Protein AF-A0A2P2M3D7-F1 (afdb_monomer)

Sequence (98 aa):
MLLRFLSLVSETIPCHRDYKASLPSKNLYLKKRLLSALSELEELKPVVQHKINELNRKHTHQIDRFGYDHPNGSLEWPPVRKKSSVSYDVAKAVRSAA

Solvent-accessible surface area (backbone atoms only — not comparable to full-atom values): 6404 Å² total; per-residue (Å²): 112,58,71,61,50,47,50,39,62,73,55,56,46,68,71,35,72,65,54,74,75,45,63,67,67,62,56,49,50,51,52,53,51,48,52,54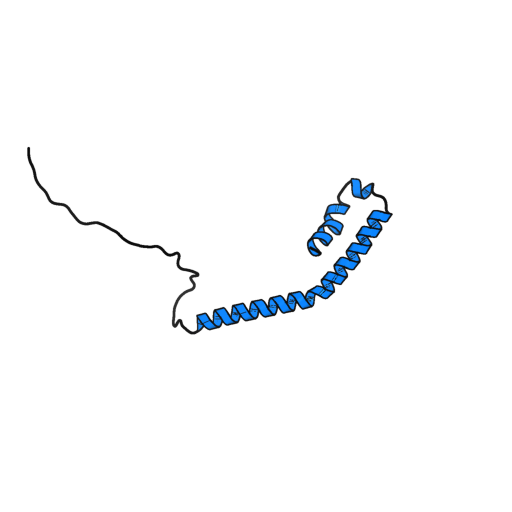,49,49,52,55,48,63,68,42,46,62,59,52,51,51,51,50,52,55,50,51,52,56,50,51,56,49,50,52,68,66,57,76,82,57,90,80,82,80,96,71,88,73,85,77,86,74,86,82,83,83,89,87,83,84,82,91,88,88,85,88,89,135

Organism: Rhizophora mucronata (NCBI:txid61149)

Secondary structure (DSSP, 8-state):
-HHHHHHIIIIIGGGSHHHHHS-HHHHHHHHHHHHHHHHHHHHHHHHHHHHHHHHHHHHHHHHHHHHSS--S--------------------------

Radius of gyration: 32.0 Å; Cα contacts (8 Å, |Δi|>4): 15; chains: 1; bounding box: 62×81×54 Å

Foldseek 3Di:
DLVVLLCCLPPVLVVDPVSVVDDVVVNVVSVVVNVVSVVVVVVCVVVVVVVVVVVVVVVVVVCVVVVPPDDDDDDDPDDDPDDDDDDDDDDDDDDDDD

pLDDT: mean 74.75, std 22.34, range [36.5, 96.62]

Mean predicted aligned error: 16.51 Å

Structure (mmCIF, N/CA/C/O backbone):
data_AF-A0A2P2M3D7-F1
#
_entry.id   AF-A0A2P2M3D7-F1
#
loop_
_atom_site.group_PDB
_atom_site.id
_atom_site.type_symbol
_atom_site.label_atom_id
_atom_site.label_alt_id
_atom_site.label_comp_id
_atom_site.label_asym_id
_atom_site.label_entity_id
_atom_site.label_seq_id
_atom_site.pdbx_PDB_ins_code
_atom_site.Cartn_x
_atom_site.Cartn_y
_atom_site.Cartn_z
_atom_site.occupancy
_atom_site.B_iso_or_equiv
_atom_site.auth_seq_id
_atom_site.auth_comp_id
_atom_site.auth_asym_id
_atom_site.auth_atom_id
_atom_site.pdbx_PDB_model_num
ATOM 1 N N . MET A 1 1 ? -1.947 5.915 -8.918 1.00 89.56 1 MET A N 1
ATOM 2 C CA . MET A 1 1 ? -2.721 6.427 -7.759 1.00 89.56 1 MET A CA 1
ATOM 3 C C . MET A 1 1 ? -2.696 5.493 -6.540 1.00 89.56 1 MET A C 1
ATOM 5 O O . MET A 1 1 ? -2.814 6.008 -5.437 1.00 89.56 1 MET A O 1
ATOM 9 N N . LEU A 1 2 ? -2.491 4.173 -6.693 1.00 94.19 2 LEU A N 1
ATOM 10 C CA . LEU A 1 2 ? -2.493 3.198 -5.582 1.00 94.19 2 LEU A CA 1
ATOM 11 C C . LEU A 1 2 ? -1.448 3.474 -4.487 1.00 94.19 2 LEU A C 1
ATOM 13 O O . LEU A 1 2 ? -1.795 3.505 -3.314 1.00 94.19 2 LEU A O 1
ATOM 17 N N . LEU A 1 3 ? -0.197 3.774 -4.857 1.00 94.12 3 LEU A N 1
ATOM 18 C CA . LEU A 1 3 ? 0.863 4.099 -3.886 1.00 94.12 3 LEU A CA 1
ATOM 19 C C . LEU A 1 3 ? 0.525 5.325 -3.023 1.00 94.12 3 LEU A C 1
ATOM 21 O O . LEU A 1 3 ? 0.725 5.320 -1.813 1.00 94.12 3 LEU A O 1
ATOM 25 N N . ARG A 1 4 ? -0.054 6.361 -3.642 1.00 95.56 4 ARG A N 1
ATOM 26 C CA . ARG A 1 4 ? -0.515 7.559 -2.927 1.00 95.56 4 ARG A CA 1
ATOM 27 C C . ARG A 1 4 ? -1.651 7.228 -1.959 1.00 95.56 4 ARG A C 1
ATOM 29 O O . ARG A 1 4 ? -1.688 7.767 -0.861 1.00 95.56 4 ARG A O 1
ATOM 36 N N . PHE A 1 5 ? -2.571 6.357 -2.369 1.00 95.12 5 PHE A N 1
ATOM 37 C CA . PHE A 1 5 ? -3.660 5.892 -1.513 1.00 95.12 5 PHE A CA 1
ATOM 38 C C . PHE A 1 5 ? -3.145 5.093 -0.308 1.00 95.12 5 PHE A C 1
ATOM 40 O O . PHE A 1 5 ? -3.596 5.343 0.805 1.00 95.12 5 PHE A O 1
ATOM 47 N N . LEU A 1 6 ? -2.179 4.192 -0.514 1.00 94.38 6 LEU A N 1
ATOM 48 C CA . LEU A 1 6 ? -1.534 3.423 0.553 1.00 94.38 6 LEU A CA 1
ATOM 49 C C . LEU A 1 6 ? -0.941 4.334 1.620 1.00 94.38 6 LEU A C 1
ATOM 51 O O . LEU A 1 6 ? -1.386 4.271 2.760 1.00 94.38 6 LEU A O 1
ATOM 55 N N . SER A 1 7 ? -0.037 5.233 1.223 1.00 95.12 7 SER A N 1
ATOM 56 C CA . SER A 1 7 ? 0.602 6.172 2.153 1.00 95.12 7 SER A CA 1
ATOM 57 C C . SER A 1 7 ? -0.431 7.003 2.923 1.00 95.12 7 SER A C 1
ATOM 59 O O . SER A 1 7 ? -0.362 7.142 4.145 1.00 95.12 7 SER A O 1
ATOM 61 N N . LEU A 1 8 ? -1.482 7.464 2.235 1.00 94.38 8 LEU A N 1
ATOM 62 C CA . LEU A 1 8 ? -2.557 8.214 2.872 1.00 94.38 8 LEU A CA 1
ATOM 63 C C . LEU A 1 8 ? -3.285 7.389 3.948 1.00 94.38 8 LEU A C 1
ATOM 65 O O . LEU A 1 8 ? -3.543 7.901 5.031 1.00 94.38 8 LEU A O 1
ATOM 69 N N . VAL A 1 9 ? -3.635 6.132 3.671 1.00 93.44 9 VAL A N 1
ATOM 70 C CA . VAL A 1 9 ? -4.431 5.289 4.582 1.00 93.44 9 VAL A CA 1
ATOM 71 C C . VAL A 1 9 ? -3.598 4.683 5.711 1.00 93.44 9 VAL A C 1
ATOM 73 O O . VAL A 1 9 ? -4.132 4.500 6.804 1.00 93.44 9 VAL A O 1
ATOM 76 N N . SER A 1 10 ? -2.322 4.369 5.484 1.00 91.56 10 SER A N 1
ATOM 77 C CA . SER A 1 10 ? -1.455 3.768 6.505 1.00 91.56 10 SER A CA 1
ATOM 78 C C . SER A 1 10 ? -0.759 4.795 7.391 1.00 91.56 10 SER A C 1
ATOM 80 O O . SER A 1 10 ? -0.561 4.526 8.572 1.00 91.56 10 SER A O 1
ATOM 82 N N . GLU A 1 11 ? -0.399 5.959 6.850 1.00 91.38 11 GLU A N 1
ATOM 83 C CA . GLU A 1 11 ? 0.423 6.946 7.558 1.00 91.38 11 GLU A CA 1
ATOM 84 C C . GLU A 1 11 ? -0.387 8.199 7.892 1.00 91.38 11 GLU A C 1
ATOM 86 O O . GLU A 1 11 ? -0.529 8.564 9.057 1.00 91.38 11 GLU A O 1
ATOM 91 N N . THR A 1 12 ? -0.970 8.853 6.884 1.00 94.38 12 THR A N 1
ATOM 92 C CA . THR A 1 12 ? -1.546 10.196 7.063 1.00 94.38 12 THR A CA 1
ATOM 93 C C . THR A 1 12 ? -2.882 10.184 7.811 1.00 94.38 12 THR A C 1
ATOM 95 O O . THR A 1 12 ? -3.057 10.907 8.790 1.00 94.38 12 THR A O 1
ATOM 98 N N . ILE A 1 13 ? -3.840 9.366 7.368 1.00 91.88 13 ILE A N 1
ATOM 99 C CA . ILE A 1 13 ? -5.200 9.302 7.921 1.00 91.88 13 ILE A CA 1
ATOM 100 C C . ILE A 1 13 ? -5.191 8.837 9.389 1.00 91.88 13 ILE A C 1
ATOM 102 O O . ILE A 1 13 ? -5.857 9.484 10.201 1.00 91.88 13 ILE A O 1
ATOM 106 N N . PRO A 1 14 ? -4.429 7.795 9.786 1.00 91.06 14 PRO A N 1
ATOM 107 C CA . PRO A 1 14 ? -4.407 7.335 11.175 1.00 91.06 14 PRO A CA 1
ATOM 108 C C . PRO A 1 14 ? -3.873 8.356 12.184 1.00 91.06 14 PRO A C 1
ATOM 110 O O . PRO A 1 14 ? -4.229 8.293 13.364 1.00 91.06 14 PRO A O 1
ATOM 113 N N . CYS A 1 15 ? -3.057 9.314 11.735 1.00 91.75 15 CYS A N 1
ATOM 114 C CA . CYS A 1 15 ? -2.533 10.387 12.579 1.00 91.75 15 CYS A CA 1
ATOM 115 C C . CYS A 1 15 ? -3.576 11.476 12.896 1.00 91.75 15 CYS A C 1
ATOM 117 O O . CYS A 1 15 ? -3.355 12.290 13.793 1.00 91.75 15 CYS A O 1
ATOM 119 N N . HIS A 1 16 ? -4.720 11.499 12.204 1.00 94.06 16 HIS A N 1
ATOM 120 C CA . HIS A 1 16 ? -5.729 12.542 12.372 1.00 94.06 16 HIS A CA 1
ATOM 121 C C . HIS A 1 16 ? -6.622 12.315 13.604 1.00 94.06 16 HIS A C 1
ATOM 123 O O . HIS A 1 16 ? -7.041 11.192 13.898 1.00 94.06 16 HIS A O 1
ATOM 129 N N . ARG A 1 17 ? -6.992 13.395 14.307 1.00 92.25 17 ARG A N 1
ATOM 130 C CA . ARG A 1 17 ? -7.884 13.324 15.481 1.00 92.25 17 ARG A CA 1
ATOM 131 C C . ARG A 1 17 ? -9.256 12.753 15.118 1.00 92.25 17 ARG A C 1
ATOM 133 O O . ARG A 1 17 ? -9.749 11.860 15.805 1.00 92.25 17 ARG A O 1
ATOM 140 N N . ASP A 1 18 ? -9.823 13.204 14.004 1.00 89.00 18 ASP A N 1
ATOM 141 C CA . ASP A 1 18 ? -11.152 12.765 13.558 1.00 89.00 18 ASP A CA 1
ATOM 142 C C . ASP A 1 18 ? -11.176 11.296 13.142 1.00 89.00 18 ASP A C 1
ATOM 144 O O . ASP A 1 18 ? -12.211 10.646 13.230 1.00 89.00 18 ASP A O 1
ATOM 148 N N . TYR A 1 19 ? -10.034 10.737 12.738 1.00 89.00 19 TYR A N 1
ATOM 149 C CA . TYR A 1 19 ? -9.946 9.313 12.440 1.00 89.00 19 TYR A CA 1
ATOM 150 C C . TYR A 1 19 ? -10.104 8.459 13.706 1.00 89.00 19 TYR A C 1
ATOM 152 O O . TYR A 1 19 ? -10.774 7.427 13.676 1.00 89.00 19 TYR A O 1
ATOM 160 N N . LYS A 1 20 ? -9.553 8.914 14.840 1.00 85.25 20 LYS A N 1
ATOM 161 C CA . LYS A 1 20 ? -9.731 8.249 16.142 1.00 85.25 20 LYS A CA 1
ATOM 162 C C . LYS A 1 20 ? -11.168 8.357 16.656 1.00 85.25 20 LYS A C 1
ATOM 164 O O . LYS A 1 20 ? -11.641 7.436 17.309 1.00 85.25 20 LYS A O 1
ATOM 169 N N . ALA A 1 21 ? -11.851 9.458 16.344 1.00 89.62 21 ALA A N 1
ATOM 170 C CA . ALA A 1 21 ? -13.262 9.668 16.675 1.00 89.62 21 ALA A CA 1
ATOM 171 C C . ALA A 1 21 ? -14.236 9.053 15.643 1.00 89.62 21 ALA A C 1
ATOM 173 O O . ALA A 1 21 ? -15.447 9.061 15.856 1.00 89.62 21 ALA A O 1
ATOM 174 N N . SER A 1 22 ? -13.729 8.533 14.521 1.00 87.88 22 SER A N 1
ATOM 175 C CA . SER A 1 22 ? -14.531 7.975 13.429 1.00 87.88 22 SER A CA 1
ATOM 176 C C . SER A 1 22 ? -15.147 6.623 13.792 1.00 87.88 22 SER A C 1
ATOM 178 O O . SER A 1 22 ? -14.603 5.838 14.569 1.00 87.88 22 SER A O 1
ATOM 180 N N . LEU A 1 23 ? -16.275 6.315 13.147 1.00 88.50 23 LEU A N 1
ATOM 181 C CA . LEU A 1 23 ? -16.976 5.048 13.304 1.00 88.50 23 LEU A CA 1
ATOM 182 C C . LEU A 1 23 ? -16.081 3.864 12.867 1.00 88.50 23 LEU A C 1
ATOM 184 O O . LEU A 1 23 ? -15.573 3.870 11.737 1.00 88.50 23 LEU A O 1
ATOM 188 N N . PRO A 1 24 ? -15.946 2.797 13.681 1.00 88.12 24 PRO A N 1
ATOM 189 C CA . PRO A 1 24 ? -15.096 1.647 13.362 1.00 88.12 24 PRO A CA 1
ATOM 190 C C . PRO A 1 24 ? -15.398 0.980 12.013 1.00 88.12 24 PRO A C 1
ATOM 192 O O . PRO A 1 24 ? -14.486 0.468 11.365 1.00 88.12 24 PRO A O 1
ATOM 195 N N . SER A 1 25 ? -16.648 1.022 11.540 1.00 88.38 25 SER A N 1
ATOM 196 C CA . SER A 1 25 ? -17.039 0.460 10.240 1.00 88.38 25 SER A CA 1
ATOM 197 C C . SER A 1 25 ? -16.385 1.175 9.051 1.00 88.38 25 SER A C 1
ATOM 199 O O . SER A 1 25 ? -15.955 0.513 8.106 1.00 88.38 25 SER A O 1
ATOM 201 N N . LYS A 1 26 ? -16.225 2.506 9.109 1.00 87.62 26 LYS A N 1
ATOM 202 C CA . LYS A 1 26 ? -15.498 3.278 8.086 1.00 87.62 26 LYS A CA 1
ATOM 203 C C . LYS A 1 26 ? -14.017 2.908 8.074 1.00 87.62 26 LYS A C 1
ATOM 205 O O . LYS A 1 26 ? -13.431 2.736 7.007 1.00 87.62 26 LYS A O 1
ATOM 210 N N . ASN A 1 27 ? -13.433 2.709 9.252 1.00 87.62 27 ASN A N 1
ATOM 211 C CA . ASN A 1 27 ? -12.031 2.318 9.384 1.00 87.62 27 ASN A CA 1
ATOM 212 C C . ASN A 1 27 ? -11.804 0.892 8.852 1.00 87.62 27 ASN A C 1
ATOM 214 O O . ASN A 1 27 ? -10.832 0.639 8.141 1.00 87.62 27 ASN A O 1
ATOM 218 N N . LEU A 1 28 ? -12.729 -0.035 9.121 1.00 91.94 28 LEU A N 1
ATOM 219 C CA . LEU A 1 28 ? -12.706 -1.385 8.549 1.00 91.94 28 LEU A CA 1
ATOM 220 C C . LEU A 1 28 ? -12.844 -1.374 7.024 1.00 91.94 28 LEU A C 1
ATOM 222 O O . LEU A 1 28 ? -12.135 -2.114 6.344 1.00 91.94 28 LEU A O 1
ATOM 226 N N . TYR A 1 29 ? -13.713 -0.524 6.477 1.00 92.50 29 TYR A N 1
ATOM 227 C CA . TYR A 1 29 ? -13.845 -0.353 5.031 1.00 92.50 29 TYR A CA 1
ATOM 228 C C . TYR A 1 29 ? -12.535 0.125 4.387 1.00 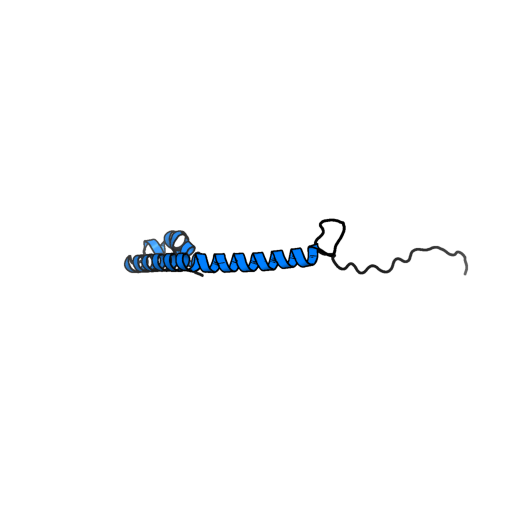92.50 29 TYR A C 1
ATOM 230 O O . TYR A 1 29 ? -12.090 -0.457 3.396 1.00 92.50 29 TYR A O 1
ATOM 238 N N . LEU A 1 30 ? -11.874 1.126 4.979 1.00 91.12 30 LEU A N 1
ATOM 239 C CA . LEU A 1 30 ? -10.576 1.611 4.498 1.00 91.12 30 LEU A CA 1
ATOM 240 C C . LEU A 1 30 ? -9.509 0.512 4.534 1.00 91.12 30 LEU A C 1
ATOM 242 O O . LEU A 1 30 ? -8.784 0.347 3.557 1.00 91.12 30 LEU A O 1
ATOM 246 N N . LYS A 1 31 ? -9.460 -0.290 5.604 1.00 91.69 31 LYS A N 1
ATOM 247 C CA . LYS A 1 31 ? -8.544 -1.438 5.704 1.00 91.69 31 LYS A CA 1
ATOM 248 C C . LYS A 1 31 ? -8.808 -2.500 4.635 1.00 91.69 31 LYS A C 1
ATOM 250 O O . LYS A 1 31 ? -7.861 -3.006 4.045 1.00 91.69 31 LYS A O 1
ATOM 255 N N . LYS A 1 32 ? -10.072 -2.817 4.335 1.00 95.31 32 LYS A N 1
ATOM 256 C CA . LYS A 1 32 ? -10.411 -3.753 3.246 1.00 95.31 32 LYS A CA 1
ATOM 257 C C . LYS A 1 32 ? -9.940 -3.230 1.891 1.00 95.31 32 LYS A C 1
ATOM 259 O O . LYS A 1 32 ? -9.312 -3.967 1.141 1.00 95.31 32 LYS A O 1
ATOM 264 N N . ARG A 1 33 ? -10.175 -1.945 1.605 1.00 94.94 33 ARG A N 1
ATOM 265 C CA . ARG A 1 33 ? -9.675 -1.314 0.375 1.00 94.94 33 ARG A CA 1
ATOM 266 C C . ARG A 1 33 ? -8.153 -1.255 0.310 1.00 94.94 33 ARG A C 1
ATOM 268 O O . ARG A 1 33 ? -7.608 -1.352 -0.782 1.00 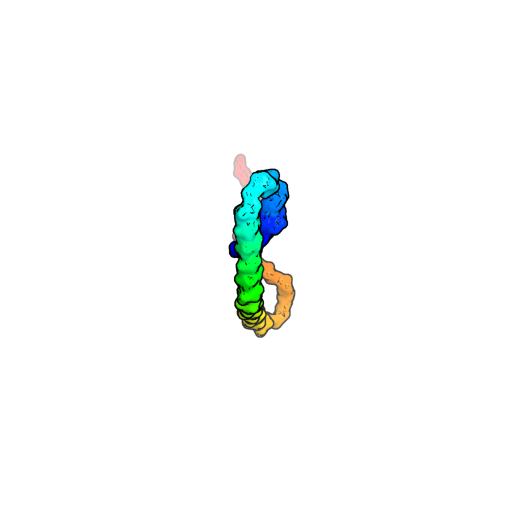94.94 33 ARG A O 1
ATOM 275 N N . LEU A 1 34 ? -7.479 -1.104 1.449 1.00 94.75 34 LEU A N 1
ATOM 276 C CA . LEU A 1 34 ? -6.021 -1.153 1.530 1.00 94.75 34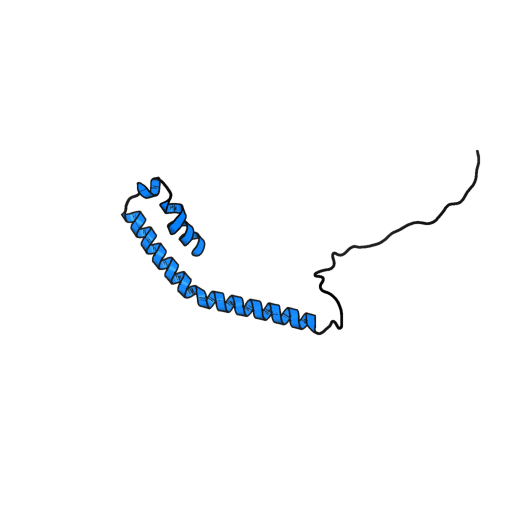 LEU A CA 1
ATOM 277 C C . LEU A 1 34 ? -5.484 -2.504 1.054 1.00 94.75 34 LEU A C 1
ATOM 279 O O . LEU A 1 34 ? -4.554 -2.533 0.257 1.00 94.75 34 LEU A O 1
ATOM 283 N N . LEU A 1 35 ? -6.101 -3.603 1.498 1.00 96.06 35 LEU A N 1
ATOM 284 C CA . LEU A 1 35 ? -5.729 -4.950 1.065 1.00 96.06 35 LEU A CA 1
ATOM 285 C C . LEU A 1 35 ? -5.941 -5.139 -0.440 1.00 96.06 35 LEU A C 1
ATOM 287 O O . LEU A 1 35 ? -5.028 -5.591 -1.118 1.00 96.06 35 LEU A O 1
ATOM 291 N N . SER A 1 36 ? -7.090 -4.718 -0.981 1.00 96.00 36 SER A N 1
ATOM 292 C CA . SER A 1 36 ? -7.325 -4.771 -2.432 1.00 96.00 36 SER A CA 1
ATOM 293 C C . SER A 1 36 ? -6.285 -3.967 -3.218 1.00 96.00 36 SER A C 1
ATOM 295 O O . SER A 1 36 ? -5.744 -4.461 -4.199 1.00 96.00 36 SER A O 1
ATOM 297 N N . ALA A 1 37 ? -5.943 -2.761 -2.752 1.00 95.81 37 ALA A N 1
ATOM 298 C CA . ALA A 1 37 ? -4.932 -1.927 -3.397 1.00 95.81 37 ALA A CA 1
ATOM 299 C C . ALA A 1 37 ? -3.525 -2.553 -3.367 1.00 95.81 37 ALA A C 1
ATOM 301 O O . ALA A 1 37 ? -2.745 -2.325 -4.291 1.00 95.81 37 ALA A O 1
ATOM 302 N N . LEU A 1 38 ? -3.191 -3.321 -2.321 1.00 96.06 38 LEU A N 1
ATOM 303 C CA . LEU A 1 38 ? -1.942 -4.086 -2.256 1.00 96.06 38 LEU A CA 1
ATOM 304 C C . LEU A 1 38 ? -1.928 -5.214 -3.288 1.00 96.06 38 LEU A C 1
ATOM 306 O O . LEU A 1 38 ? -0.952 -5.329 -4.022 1.00 96.06 38 LEU A O 1
ATOM 310 N N . SER A 1 39 ? -3.018 -5.977 -3.400 1.00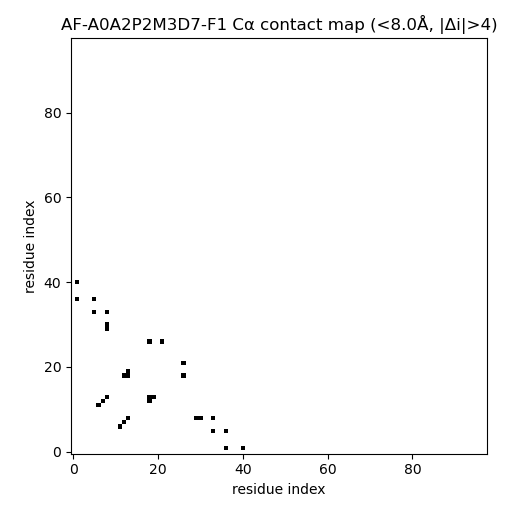 96.44 39 SER A N 1
ATOM 311 C CA . SER A 1 39 ? -3.144 -7.028 -4.416 1.00 96.44 39 SER A CA 1
ATOM 312 C C . SER A 1 39 ? -3.023 -6.466 -5.836 1.00 96.44 39 SER A C 1
ATOM 314 O O . SER A 1 39 ? -2.228 -6.968 -6.626 1.00 96.44 39 SER A O 1
ATOM 316 N N . GLU A 1 40 ? -3.705 -5.355 -6.138 1.00 96.31 40 GLU A N 1
ATOM 317 C CA . GLU A 1 40 ? -3.574 -4.669 -7.435 1.00 96.31 40 GLU A CA 1
ATOM 318 C C . GLU A 1 40 ? -2.119 -4.252 -7.726 1.00 96.31 40 GLU A C 1
ATOM 320 O O . GLU A 1 40 ? -1.654 -4.301 -8.864 1.00 96.31 40 GLU A O 1
ATOM 325 N N . LEU A 1 41 ? -1.366 -3.835 -6.705 1.00 96.06 41 LEU A N 1
ATOM 326 C CA . LEU A 1 41 ? 0.042 -3.461 -6.854 1.00 96.06 41 LEU A CA 1
ATOM 327 C C . LEU A 1 41 ? 0.954 -4.657 -7.122 1.00 96.06 41 LEU A C 1
ATOM 329 O O . LEU A 1 41 ? 1.886 -4.539 -7.922 1.00 96.06 41 LEU A O 1
ATOM 333 N N . GLU A 1 42 ? 0.700 -5.785 -6.468 1.00 95.69 42 GLU A N 1
ATOM 334 C CA . GLU A 1 42 ? 1.428 -7.031 -6.710 1.00 95.69 42 GLU A CA 1
ATOM 335 C C . GLU A 1 42 ? 1.226 -7.511 -8.149 1.00 95.69 42 GLU A C 1
ATOM 337 O O . GLU A 1 42 ? 2.204 -7.834 -8.828 1.00 95.69 42 GLU A O 1
ATOM 342 N N . GLU A 1 43 ? -0.007 -7.449 -8.651 1.00 95.94 43 GLU A N 1
ATOM 343 C CA . GLU A 1 43 ? -0.345 -7.784 -10.039 1.00 95.94 43 GLU A CA 1
ATOM 344 C C . GLU A 1 43 ? 0.306 -6.830 -11.052 1.00 95.94 43 GLU A C 1
ATOM 346 O O . GLU A 1 43 ? 0.768 -7.252 -12.116 1.00 95.94 43 GLU A O 1
ATOM 351 N N . LEU A 1 44 ? 0.398 -5.536 -10.730 1.00 95.94 44 LEU A N 1
ATOM 352 C CA . LEU A 1 44 ? 1.002 -4.535 -11.616 1.00 95.94 44 LEU A CA 1
ATOM 353 C C . LEU A 1 44 ? 2.532 -4.598 -11.664 1.00 95.94 44 LEU A C 1
ATOM 355 O O . LEU A 1 44 ? 3.129 -4.172 -12.658 1.00 95.94 44 LEU A O 1
ATOM 359 N N . LYS A 1 45 ? 3.189 -5.123 -10.626 1.00 94.62 45 LYS A N 1
ATOM 360 C CA . LYS A 1 45 ? 4.655 -5.185 -10.521 1.00 94.62 45 LYS A CA 1
ATOM 361 C C . LYS A 1 45 ? 5.345 -5.784 -11.761 1.00 94.62 45 LYS A C 1
ATOM 363 O O . LYS A 1 45 ? 6.231 -5.110 -12.297 1.00 94.62 45 LYS A O 1
ATOM 368 N N . PRO A 1 46 ? 4.977 -6.979 -12.272 1.00 96.62 46 PRO A N 1
ATOM 369 C CA . PRO A 1 46 ? 5.612 -7.538 -13.469 1.00 96.62 46 PRO A CA 1
ATOM 370 C C . PRO A 1 46 ? 5.383 -6.681 -14.719 1.00 96.62 46 PRO A C 1
ATOM 372 O O . PRO A 1 46 ? 6.299 -6.506 -15.522 1.00 96.62 46 PRO A O 1
ATOM 375 N N . VAL A 1 47 ? 4.192 -6.096 -14.871 1.00 95.88 47 VAL A N 1
ATOM 376 C CA . VAL A 1 47 ? 3.848 -5.247 -16.023 1.00 95.88 47 VAL A CA 1
ATOM 377 C C . VAL A 1 47 ? 4.712 -3.986 -16.041 1.00 95.88 47 VAL A C 1
ATOM 379 O O . VAL A 1 47 ? 5.259 -3.608 -17.081 1.00 95.88 47 VAL A O 1
ATOM 382 N N . VAL A 1 48 ? 4.880 -3.352 -14.879 1.00 94.19 48 VAL A N 1
ATOM 383 C CA . VAL A 1 48 ? 5.745 -2.179 -14.715 1.00 94.19 48 VAL A CA 1
ATOM 384 C C . VAL A 1 48 ? 7.202 -2.548 -14.982 1.00 94.19 48 VAL A C 1
ATOM 386 O O . VAL A 1 48 ? 7.867 -1.850 -15.747 1.00 94.19 48 VAL A O 1
ATOM 389 N N . GLN A 1 49 ? 7.683 -3.666 -14.433 1.00 95.94 49 GLN A N 1
ATOM 390 C CA . GLN A 1 49 ? 9.052 -4.132 -14.660 1.00 95.94 49 GLN A CA 1
ATOM 391 C C . GLN A 1 49 ? 9.329 -4.381 -16.147 1.00 95.94 49 GLN A C 1
ATOM 393 O O . GLN A 1 49 ? 10.345 -3.932 -16.674 1.00 95.94 49 GLN A O 1
ATOM 398 N N . HIS A 1 50 ? 8.407 -5.040 -16.849 1.00 96.19 50 HIS A N 1
ATOM 399 C CA . HIS A 1 50 ? 8.521 -5.268 -18.287 1.00 96.19 50 HIS A CA 1
ATOM 400 C C . HIS A 1 50 ? 8.590 -3.944 -19.061 1.00 96.19 50 HIS A C 1
ATOM 402 O O . HIS A 1 50 ? 9.435 -3.775 -19.939 1.00 96.19 50 HIS A O 1
ATOM 408 N N . LYS A 1 51 ? 7.746 -2.965 -18.713 1.00 95.25 51 LYS A N 1
ATOM 409 C CA . LYS A 1 51 ? 7.754 -1.644 -19.358 1.00 95.25 51 LYS A CA 1
ATOM 410 C C . LYS A 1 51 ? 9.068 -0.894 -19.126 1.00 95.25 51 LYS A C 1
ATOM 412 O O . LYS A 1 51 ? 9.566 -0.263 -20.055 1.00 95.25 51 LYS A O 1
ATOM 417 N N . ILE A 1 52 ? 9.629 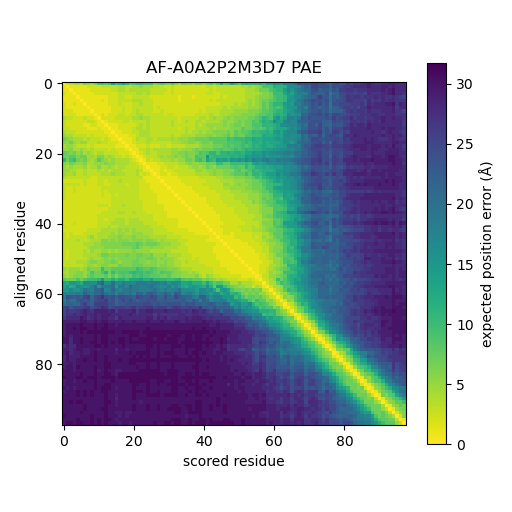-0.978 -17.919 1.00 95.06 52 ILE A N 1
ATOM 418 C CA . ILE A 1 52 ? 10.940 -0.404 -17.584 1.00 95.06 52 ILE A CA 1
ATOM 419 C C . ILE A 1 52 ? 12.034 -1.059 -18.429 1.00 95.06 52 ILE A C 1
ATOM 421 O O . ILE A 1 52 ? 12.825 -0.350 -19.047 1.00 95.06 52 ILE A O 1
ATOM 425 N N . ASN A 1 53 ? 12.050 -2.391 -18.513 1.00 94.50 53 ASN A N 1
ATOM 426 C CA . ASN A 1 53 ? 13.034 -3.123 -19.312 1.00 94.50 53 ASN A CA 1
ATOM 427 C C . ASN A 1 53 ? 12.968 -2.721 -20.795 1.00 94.50 53 ASN A C 1
ATOM 429 O O . ASN A 1 53 ? 13.996 -2.437 -21.406 1.00 94.50 53 ASN A O 1
ATOM 433 N N . GLU A 1 54 ? 11.762 -2.621 -21.356 1.00 93.81 54 GLU A N 1
ATOM 434 C CA . GLU A 1 54 ? 11.542 -2.171 -22.734 1.00 93.81 54 GLU A CA 1
ATOM 435 C C . GLU A 1 54 ? 12.021 -0.735 -22.973 1.00 93.81 54 GLU A C 1
ATOM 437 O O . GLU A 1 54 ? 12.638 -0.440 -23.999 1.00 93.81 54 GLU A O 1
ATOM 442 N N . LEU A 1 55 ? 11.764 0.176 -22.030 1.00 91.75 55 LEU A N 1
ATOM 443 C CA . LEU A 1 55 ? 12.267 1.544 -22.118 1.00 91.75 55 LEU A CA 1
ATOM 444 C C . LEU A 1 55 ? 13.792 1.570 -22.051 1.00 91.75 55 LEU A C 1
ATOM 446 O O . LEU A 1 55 ? 14.408 2.176 -22.922 1.00 91.75 55 LEU A O 1
ATOM 450 N N . ASN A 1 56 ? 14.409 0.891 -21.086 1.00 89.62 56 ASN A N 1
ATOM 451 C CA . ASN A 1 56 ? 15.866 0.842 -20.956 1.00 89.62 56 ASN A CA 1
ATOM 452 C C . ASN A 1 56 ? 16.522 0.296 -22.224 1.00 89.62 56 ASN A C 1
ATOM 454 O O . ASN A 1 56 ? 17.444 0.910 -22.747 1.00 89.62 56 ASN A O 1
ATOM 458 N N . ARG A 1 57 ? 15.974 -0.778 -22.798 1.00 86.44 57 ARG A N 1
ATOM 459 C CA . ARG A 1 57 ? 16.456 -1.358 -24.054 1.00 86.44 57 ARG A CA 1
ATOM 460 C C . ARG A 1 57 ? 16.398 -0.362 -25.219 1.00 86.44 57 ARG A C 1
ATOM 462 O O . ARG A 1 57 ? 17.357 -0.250 -25.976 1.00 86.44 57 ARG A O 1
ATOM 469 N N . LYS A 1 58 ? 15.327 0.432 -25.339 1.00 79.75 58 LYS A N 1
ATOM 470 C CA . LYS A 1 58 ? 15.233 1.514 -26.342 1.00 79.75 58 LYS A CA 1
ATOM 471 C C . LYS A 1 58 ? 16.228 2.652 -26.102 1.00 79.75 58 LYS A C 1
ATOM 473 O O . LYS A 1 58 ? 16.687 3.256 -27.067 1.00 79.75 58 LYS A O 1
ATOM 478 N N . HIS A 1 59 ? 16.548 2.972 -24.850 1.00 73.56 59 HIS A N 1
ATOM 479 C CA . HIS A 1 59 ? 17.555 3.989 -24.530 1.00 73.56 59 HIS A CA 1
ATOM 480 C C . HIS A 1 59 ? 18.971 3.481 -24.830 1.00 73.56 59 HIS A C 1
ATOM 482 O O . HIS A 1 59 ? 19.734 4.194 -25.475 1.00 73.56 59 HIS A O 1
ATOM 488 N N . THR A 1 60 ? 19.296 2.234 -24.476 1.00 70.25 60 THR A N 1
ATOM 489 C CA . THR A 1 60 ? 20.584 1.608 -24.812 1.00 70.25 60 THR A CA 1
ATOM 490 C C . THR A 1 60 ? 20.787 1.521 -26.324 1.00 70.25 60 THR A C 1
ATOM 492 O O . THR A 1 60 ? 21.819 1.955 -26.813 1.00 70.25 60 THR A O 1
ATOM 495 N N . HIS A 1 61 ? 19.782 1.089 -27.096 1.00 60.59 61 HIS A N 1
ATOM 496 C CA . HIS A 1 61 ? 19.893 1.044 -28.561 1.00 60.59 61 HIS A CA 1
ATOM 497 C C . HIS A 1 61 ? 20.022 2.427 -29.223 1.00 60.59 61 HIS A C 1
ATOM 499 O O . HIS A 1 61 ? 20.583 2.528 -30.313 1.00 60.59 61 HIS A O 1
ATOM 505 N N . GLN A 1 62 ? 19.508 3.493 -28.600 1.00 59.03 62 GLN A N 1
ATOM 506 C CA . GLN A 1 62 ? 19.763 4.857 -29.068 1.00 59.03 62 GLN A CA 1
ATOM 507 C C . GLN A 1 62 ? 21.205 5.279 -28.773 1.00 59.03 62 GLN A C 1
ATOM 509 O O . GLN A 1 62 ? 21.855 5.819 -29.661 1.00 59.03 62 GLN A O 1
ATOM 514 N N . ILE A 1 63 ? 21.724 4.990 -27.577 1.00 57.38 63 ILE A N 1
ATOM 515 C CA . ILE A 1 63 ? 23.121 5.279 -27.219 1.00 57.38 63 ILE A CA 1
ATOM 516 C C . ILE A 1 63 ? 24.085 4.501 -28.120 1.00 57.38 63 ILE A C 1
ATOM 518 O O . ILE A 1 63 ? 25.011 5.103 -28.646 1.00 57.38 63 ILE A O 1
ATOM 522 N N . ASP A 1 64 ? 23.830 3.219 -28.386 1.00 56.19 64 ASP A N 1
ATOM 523 C CA . ASP A 1 64 ? 24.639 2.414 -29.308 1.00 56.19 64 ASP A CA 1
ATOM 524 C C . ASP A 1 64 ? 24.602 2.987 -30.733 1.00 56.19 64 ASP A C 1
ATOM 526 O O . ASP A 1 64 ? 25.640 3.142 -31.366 1.00 56.19 64 ASP A O 1
ATOM 530 N N . ARG A 1 65 ? 23.429 3.402 -31.238 1.00 53.19 65 ARG A N 1
ATOM 531 C CA . ARG A 1 65 ? 23.311 4.019 -32.574 1.00 53.19 65 ARG A CA 1
ATOM 532 C C . ARG A 1 65 ? 24.068 5.348 -32.692 1.00 53.19 65 ARG A C 1
ATOM 534 O O . ARG A 1 65 ? 24.570 5.645 -33.767 1.00 53.19 65 ARG A O 1
ATOM 541 N N . PHE A 1 66 ? 24.151 6.135 -31.621 1.00 52.19 66 PHE A N 1
ATOM 542 C CA . PHE A 1 66 ? 24.966 7.356 -31.579 1.00 52.19 66 PHE A CA 1
ATOM 543 C C . PHE A 1 66 ? 26.433 7.095 -31.185 1.00 52.19 66 PHE A C 1
ATOM 545 O O . PHE A 1 66 ? 27.268 7.981 -31.347 1.00 52.19 66 PHE A O 1
ATOM 552 N N . GLY A 1 67 ? 26.754 5.902 -30.678 1.00 50.34 67 GLY A N 1
ATOM 553 C CA . GLY A 1 67 ? 28.068 5.530 -30.154 1.00 50.34 67 GLY A CA 1
ATOM 554 C C . GLY A 1 67 ? 29.032 4.937 -31.184 1.00 50.34 67 GLY A C 1
ATOM 555 O O . GLY A 1 67 ? 30.228 4.878 -30.911 1.00 50.34 67 GLY A O 1
ATOM 556 N N . TYR A 1 68 ? 28.554 4.530 -32.364 1.00 52.19 68 TYR A N 1
ATOM 557 C CA . TYR A 1 68 ? 29.407 3.941 -33.409 1.00 52.19 68 TYR A CA 1
ATOM 558 C C . TYR A 1 68 ? 29.868 4.918 -34.505 1.00 52.19 68 TYR A C 1
ATOM 560 O O . TYR A 1 68 ? 30.719 4.543 -35.304 1.00 52.19 68 TYR A O 1
ATOM 568 N N . ASP A 1 69 ? 29.398 6.172 -34.504 1.00 50.78 69 ASP A N 1
ATOM 569 C CA . ASP A 1 69 ? 29.794 7.199 -35.489 1.00 50.78 69 ASP A CA 1
ATOM 570 C C . ASP A 1 69 ? 30.687 8.315 -34.907 1.00 50.78 69 ASP A C 1
ATOM 572 O O . ASP A 1 69 ? 30.789 9.395 -35.489 1.00 50.78 69 ASP A O 1
ATOM 576 N N . HIS A 1 70 ? 31.347 8.104 -33.763 1.00 47.66 70 HIS A N 1
ATOM 577 C CA . HIS A 1 70 ? 32.372 9.031 -33.257 1.00 47.66 70 HIS A CA 1
ATOM 578 C C . HIS A 1 70 ? 33.643 8.282 -32.836 1.00 47.66 70 HIS A C 1
ATOM 580 O O . HIS A 1 70 ? 33.708 7.750 -31.725 1.00 47.66 70 HIS A O 1
ATOM 586 N N . PRO A 1 71 ? 34.696 8.263 -33.676 1.00 50.22 71 PRO A N 1
ATOM 587 C CA . PRO A 1 71 ? 36.024 7.956 -33.193 1.00 50.22 71 PRO A CA 1
ATOM 588 C C . PRO A 1 71 ? 36.542 9.199 -32.456 1.00 50.22 71 PRO A C 1
ATOM 590 O O . PRO A 1 71 ? 36.732 10.255 -33.051 1.00 50.22 71 PRO A O 1
ATOM 593 N N . ASN A 1 72 ? 36.789 9.031 -31.159 1.00 46.53 72 ASN A N 1
ATOM 594 C CA . ASN A 1 72 ? 37.423 9.969 -30.231 1.00 46.53 72 ASN A CA 1
ATOM 595 C C . ASN A 1 72 ? 36.608 11.180 -29.749 1.00 46.53 72 ASN A C 1
ATOM 597 O O . ASN A 1 72 ? 36.409 12.160 -30.458 1.00 46.53 72 ASN A O 1
ATOM 601 N N . GLY A 1 73 ? 36.377 11.188 -28.432 1.00 48.16 73 GLY A N 1
ATOM 602 C CA . GLY A 1 73 ? 36.596 12.393 -27.636 1.00 48.16 73 GLY A CA 1
ATOM 603 C C . GLY A 1 73 ? 35.401 12.887 -26.832 1.00 48.16 73 GLY A C 1
ATOM 604 O O . GLY A 1 73 ? 34.555 13.598 -27.347 1.00 48.16 73 GLY A O 1
ATOM 605 N N . SER A 1 74 ? 35.483 12.638 -25.524 1.00 48.66 74 SER A N 1
AT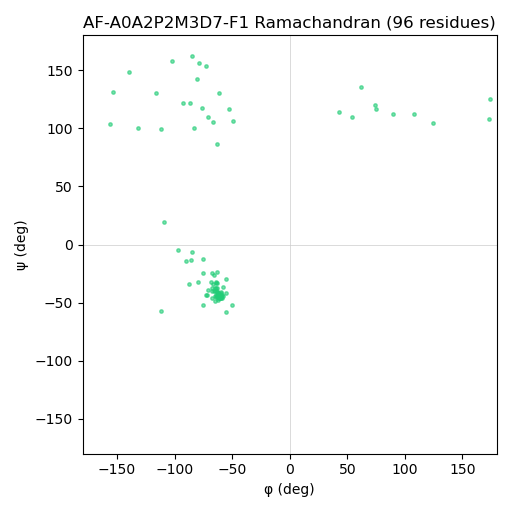OM 606 C CA . SER A 1 74 ? 34.961 13.492 -24.451 1.00 48.66 74 SER A CA 1
ATOM 607 C C . SER A 1 74 ? 33.446 13.531 -24.207 1.00 48.66 74 SER A C 1
ATOM 609 O O . SER A 1 74 ? 32.643 13.968 -25.023 1.00 48.66 74 SER A O 1
ATOM 611 N N . LEU A 1 75 ? 33.095 13.140 -22.978 1.00 50.69 75 LEU A N 1
ATOM 612 C CA . LEU A 1 75 ? 31.835 13.434 -22.301 1.00 50.69 75 LEU A CA 1
ATOM 613 C C . LEU A 1 75 ? 31.494 14.934 -22.381 1.00 50.69 75 LEU A C 1
ATOM 615 O O . LEU A 1 75 ? 32.065 15.714 -21.626 1.00 50.69 75 LEU A O 1
ATOM 619 N N . GLU A 1 76 ? 30.522 15.332 -23.200 1.00 46.00 76 GLU A N 1
ATOM 620 C CA . GLU A 1 76 ? 29.762 16.569 -22.970 1.00 46.00 76 GLU A CA 1
ATOM 621 C C . GLU A 1 76 ? 28.388 16.501 -23.662 1.00 46.00 76 GLU A C 1
ATOM 623 O O . GLU A 1 76 ? 28.257 16.617 -24.879 1.00 46.00 76 GLU A O 1
ATOM 628 N N . TRP A 1 77 ? 27.332 16.281 -22.876 1.00 44.62 77 TRP A N 1
ATOM 629 C CA . TRP A 1 77 ? 25.952 16.528 -23.305 1.00 44.62 77 TRP A CA 1
ATOM 630 C C . TRP A 1 77 ? 25.644 18.035 -23.218 1.00 44.62 77 TRP A C 1
ATOM 632 O O . TRP A 1 77 ? 26.106 18.691 -22.288 1.00 44.62 77 TRP A O 1
ATOM 642 N N . PRO A 1 78 ? 24.664 18.530 -23.993 1.00 50.16 78 PRO A N 1
ATOM 643 C CA . PRO A 1 78 ? 24.744 18.920 -25.3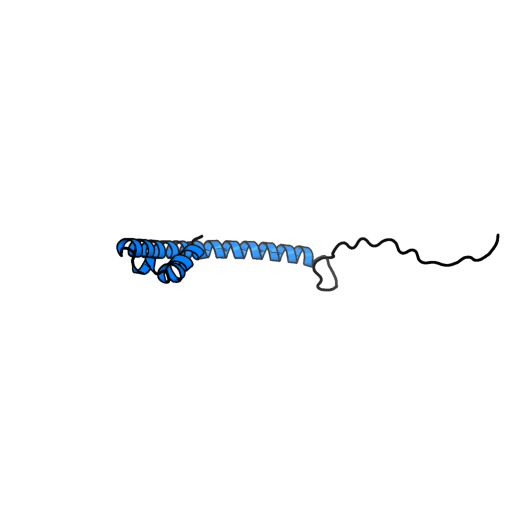98 1.00 50.16 78 PRO A CA 1
ATOM 644 C C . PRO A 1 78 ? 25.254 20.374 -25.590 1.00 50.16 78 PRO A C 1
ATOM 646 O O . PRO A 1 78 ? 25.140 21.201 -24.681 1.00 50.16 78 PRO A O 1
ATOM 649 N N . PRO A 1 79 ? 25.724 20.760 -26.796 1.00 47.69 79 PRO A N 1
ATOM 650 C CA . PRO A 1 79 ? 26.207 22.111 -27.045 1.00 47.69 79 PRO A CA 1
ATOM 651 C C . PRO A 1 79 ? 25.039 23.103 -27.065 1.00 47.69 79 PRO A C 1
ATOM 653 O O . PRO A 1 79 ? 24.226 23.152 -27.995 1.00 47.69 79 PRO A O 1
ATOM 656 N N . VAL A 1 80 ? 24.980 23.940 -26.029 1.00 46.88 80 VAL A N 1
ATOM 657 C CA . VAL A 1 80 ? 24.224 25.194 -26.042 1.00 46.88 80 VAL A CA 1
ATOM 658 C C . VAL A 1 80 ? 24.678 25.980 -27.267 1.00 46.88 80 VAL A C 1
ATOM 660 O O . VAL A 1 80 ? 25.845 26.354 -27.385 1.00 46.88 80 VAL A O 1
ATOM 663 N N . ARG A 1 81 ? 23.752 26.219 -28.199 1.00 51.53 81 ARG A N 1
ATOM 664 C CA . ARG A 1 81 ? 23.991 26.978 -29.430 1.00 51.53 81 ARG A CA 1
ATOM 665 C C . ARG A 1 81 ? 24.365 28.422 -29.093 1.00 51.53 81 ARG A C 1
ATOM 667 O O . ARG A 1 81 ? 23.509 29.302 -29.072 1.00 51.53 81 ARG A O 1
ATOM 674 N N . LYS A 1 82 ? 25.647 28.683 -28.847 1.00 48.28 82 LYS A N 1
ATOM 675 C CA . LYS A 1 82 ? 26.194 30.037 -28.792 1.00 48.28 82 LYS A CA 1
ATOM 676 C C . LYS A 1 82 ? 26.500 30.471 -30.220 1.00 48.28 82 LYS A C 1
ATOM 678 O O . LYS A 1 82 ? 27.498 30.071 -30.808 1.00 48.28 82 LYS A O 1
ATOM 683 N N . LYS A 1 83 ? 25.599 31.271 -30.790 1.00 44.00 83 LYS A N 1
ATOM 684 C CA . LYS A 1 83 ? 25.877 32.042 -32.004 1.00 44.00 83 LYS A CA 1
ATOM 685 C C . LYS A 1 83 ? 26.937 33.084 -31.640 1.00 44.00 83 LYS A C 1
ATOM 687 O O . LYS A 1 83 ? 26.639 34.030 -30.919 1.00 44.00 83 LYS A O 1
ATOM 692 N N . SER A 1 84 ? 28.169 32.863 -32.083 1.00 51.75 84 SER A N 1
ATOM 693 C CA . SER A 1 84 ? 29.235 33.863 -32.067 1.00 51.75 84 SER A CA 1
ATOM 694 C C . SER A 1 84 ? 29.246 34.588 -33.408 1.00 51.75 84 SER A C 1
ATOM 696 O O . SER A 1 84 ? 29.380 33.941 -34.441 1.00 51.75 84 SER A O 1
ATOM 698 N N . SER A 1 85 ? 29.090 35.909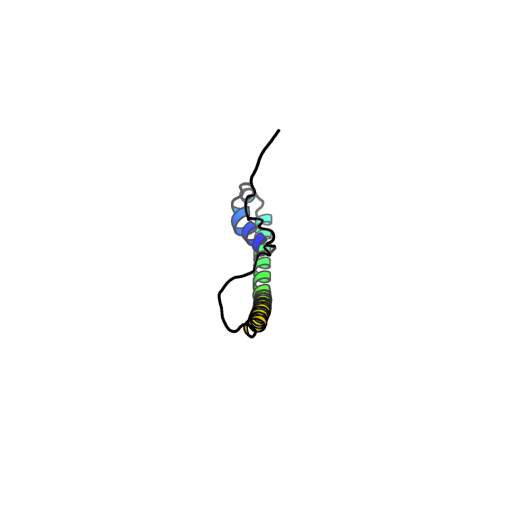 -33.361 1.00 43.34 85 SER A N 1
ATOM 699 C CA . SER A 1 85 ? 29.678 36.915 -34.261 1.00 43.34 85 SER A CA 1
ATOM 700 C C . SER A 1 85 ? 29.034 38.247 -33.848 1.00 43.34 85 SER A C 1
ATOM 702 O O . SER A 1 85 ? 27.812 38.319 -33.783 1.00 43.34 85 SER A O 1
ATOM 704 N N . VAL A 1 86 ? 29.733 39.325 -33.512 1.00 36.50 86 VAL A N 1
ATOM 705 C CA . VAL A 1 86 ? 30.887 39.889 -34.203 1.00 36.50 86 VAL A CA 1
ATOM 706 C C . VAL A 1 86 ? 31.758 40.654 -33.201 1.00 36.50 86 VAL A C 1
ATOM 708 O O . VAL A 1 86 ? 31.261 41.488 -32.449 1.00 36.50 86 VAL A O 1
ATOM 711 N N . SER A 1 87 ? 33.059 40.374 -33.231 1.00 42.53 87 SER A N 1
ATOM 712 C CA . SER A 1 87 ? 34.103 41.198 -32.625 1.00 42.53 87 SER A CA 1
ATOM 713 C C . SER A 1 87 ? 34.522 42.258 -33.642 1.00 42.53 87 SER A C 1
ATOM 715 O O . SER A 1 87 ? 34.962 41.895 -34.732 1.00 42.53 87 SER A O 1
ATOM 717 N N . TYR A 1 88 ? 34.413 43.539 -33.297 1.00 39.56 88 TYR A N 1
ATOM 718 C CA . TYR A 1 88 ? 35.149 44.603 -33.975 1.00 39.56 88 TYR A CA 1
ATOM 719 C C . TYR A 1 88 ? 36.162 45.155 -32.981 1.00 39.56 88 TYR A C 1
ATOM 721 O O . TYR A 1 88 ? 35.827 45.979 -32.139 1.00 39.56 88 TYR A O 1
ATOM 729 N N . ASP A 1 89 ? 37.398 44.696 -33.109 1.00 46.88 89 ASP A N 1
ATOM 730 C CA . ASP A 1 89 ? 38.557 45.482 -32.723 1.00 46.88 89 ASP A CA 1
ATOM 731 C C . ASP A 1 89 ? 39.339 45.732 -34.008 1.00 46.88 89 ASP A C 1
ATOM 733 O O . ASP A 1 89 ? 39.561 44.794 -34.771 1.00 46.88 89 ASP A O 1
ATOM 737 N N . VAL A 1 90 ? 39.705 46.992 -34.258 1.00 40.53 90 VAL A N 1
ATOM 738 C CA . VAL A 1 90 ? 41.027 47.425 -34.751 1.00 40.53 90 VAL A CA 1
ATOM 739 C C . VAL A 1 90 ? 40.995 48.928 -35.085 1.00 40.53 90 VAL A C 1
ATOM 741 O O . VAL A 1 90 ? 40.397 49.389 -36.049 1.00 40.53 90 VAL A O 1
ATOM 744 N N . ALA A 1 91 ? 41.678 49.661 -34.204 1.00 43.59 91 ALA A N 1
ATOM 745 C CA . ALA A 1 91 ? 42.621 50.760 -34.433 1.00 43.59 91 ALA A CA 1
ATOM 746 C C . ALA A 1 91 ? 42.244 52.007 -35.273 1.00 43.59 91 ALA A C 1
ATOM 748 O O . ALA A 1 91 ? 42.282 52.021 -36.495 1.00 43.59 91 ALA A O 1
ATOM 749 N N . LYS A 1 92 ? 42.108 53.122 -34.539 1.00 47.12 92 LYS A N 1
ATOM 750 C CA . LYS A 1 92 ? 42.941 54.349 -34.596 1.00 47.12 92 LYS A CA 1
ATOM 751 C C . LYS A 1 92 ? 43.351 54.898 -35.984 1.00 47.12 92 LYS A C 1
ATOM 753 O O . LYS A 1 92 ? 44.279 54.398 -36.611 1.00 47.12 92 LYS A O 1
ATOM 758 N N . ALA A 1 93 ? 42.838 56.085 -36.319 1.00 42.97 93 ALA A N 1
ATOM 759 C CA . ALA A 1 93 ? 43.525 57.071 -37.158 1.00 42.97 93 ALA A CA 1
ATOM 760 C C . ALA A 1 93 ? 43.302 58.492 -36.605 1.00 42.97 93 ALA A C 1
ATOM 762 O O . ALA A 1 93 ? 42.312 58.785 -35.943 1.00 42.97 93 ALA A O 1
ATOM 763 N N . VAL A 1 94 ? 44.310 59.327 -36.810 1.00 44.97 94 VAL A N 1
ATOM 764 C CA . VAL A 1 94 ? 44.655 60.581 -36.132 1.00 44.97 94 VAL A CA 1
ATOM 765 C C . VAL A 1 94 ? 44.260 61.810 -36.982 1.00 44.97 94 VAL A C 1
ATOM 767 O O . VAL A 1 94 ? 44.269 61.696 -38.202 1.00 44.97 94 VAL A O 1
ATOM 770 N N . ARG A 1 95 ? 44.086 62.971 -36.306 1.00 43.72 95 ARG A N 1
ATOM 771 C CA . ARG A 1 95 ? 44.301 64.400 -36.704 1.00 43.72 95 ARG A CA 1
ATOM 772 C C . ARG A 1 95 ? 43.089 65.336 -36.963 1.00 43.72 95 ARG A C 1
ATOM 774 O O . ARG A 1 95 ? 42.432 65.254 -37.984 1.00 43.72 95 ARG A O 1
ATOM 781 N N . SER A 1 96 ? 42.991 66.310 -36.041 1.00 39.94 96 SER A N 1
ATOM 782 C CA . SER A 1 96 ? 42.919 67.789 -36.163 1.00 39.94 96 SER A CA 1
ATOM 783 C C . SER A 1 96 ? 41.806 68.573 -36.888 1.00 39.94 96 SER A C 1
ATOM 785 O O . SER A 1 96 ? 41.571 68.394 -38.074 1.00 39.94 96 SER A O 1
ATOM 787 N N . ALA A 1 97 ? 41.410 69.634 -36.156 1.00 38.38 97 ALA A N 1
ATOM 788 C CA . ALA A 1 97 ? 41.095 71.024 -36.540 1.00 38.38 97 ALA A CA 1
ATOM 789 C C . ALA A 1 97 ? 39.652 71.396 -36.934 1.00 38.38 97 ALA A C 1
ATOM 791 O O . ALA A 1 97 ? 39.187 71.052 -38.016 1.00 38.38 97 ALA A O 1
ATOM 792 N N . ALA A 1 98 ? 39.006 72.208 -36.087 1.00 39.19 98 ALA A N 1
ATOM 793 C CA . ALA A 1 98 ? 38.741 73.636 -36.325 1.00 39.19 98 ALA A CA 1
ATOM 794 C C . ALA A 1 98 ? 38.346 74.313 -35.001 1.00 39.19 98 ALA A C 1
ATOM 796 O O . ALA A 1 98 ? 37.609 73.667 -34.223 1.00 39.19 98 ALA A O 1
#